Protein AF-I3W3V9-F1 (afdb_monomer_lite)

Foldseek 3Di:
DKKKFKFWPPQDPVGDTPWIADADVPRPRDGTDHPVVCVVCVVQWDFDDKDWDADPNTIMIITMIDGDDPDPPDDD

Sequence (76 aa):
MRISEQVLAGTPPPCVPDGLVLETPGIQGDTPLCHVDFVVAQKWLVCDETWTQTVGGTEFGGAVWRQRTDGENTTL

Radius of gyration: 14.07 Å; chains: 1; bounding box: 46×26×26 Å

pLDDT: mean 76.59, std 11.45, range [47.28, 88.94]

Secondary structure (DSSP, 8-state):
-EEEEEEETTPPSSPPPSEEEEEETTEEEEEEE-HHHHHHHHTTEEEEEEEEEEETTEEEEEEEEEE--S------

Organism: NCBI:txid59207

Structure (mmCIF, N/CA/C/O backbone):
data_AF-I3W3V9-F1
#
_entry.id   AF-I3W3V9-F1
#
loop_
_atom_site.group_PDB
_atom_site.id
_atom_site.type_symbol
_atom_site.label_atom_id
_atom_site.label_alt_id
_atom_site.label_comp_id
_atom_site.label_asym_id
_atom_site.label_entity_id
_atom_site.label_seq_id
_atom_site.pdbx_PDB_ins_code
_atom_site.Cartn_x
_atom_site.Cartn_y
_atom_site.Cartn_z
_atom_site.occupancy
_atom_site.B_iso_or_equiv
_atom_site.auth_seq_id
_atom_site.auth_comp_id
_atom_site.auth_asym_id
_atom_site.auth_atom_id
_atom_site.pdbx_PDB_model_num
ATOM 1 N N . MET A 1 1 ? 8.204 0.548 -9.371 1.00 76.06 1 MET A N 1
ATOM 2 C CA . MET A 1 1 ? 6.776 0.228 -9.173 1.00 76.06 1 MET A CA 1
ATOM 3 C C . MET A 1 1 ? 6.472 0.321 -7.685 1.00 76.06 1 MET A C 1
ATOM 5 O O . MET A 1 1 ? 7.231 -0.258 -6.908 1.00 76.06 1 MET A O 1
ATOM 9 N N . ARG A 1 2 ? 5.448 1.088 -7.293 1.00 83.62 2 ARG A N 1
ATOM 10 C CA . ARG A 1 2 ? 5.018 1.282 -5.896 1.00 83.62 2 ARG A CA 1
ATOM 11 C C . ARG A 1 2 ? 3.548 0.886 -5.788 1.00 83.62 2 ARG A C 1
ATOM 13 O O . ARG A 1 2 ? 2.791 1.206 -6.689 1.00 83.62 2 ARG A O 1
ATOM 20 N N . ILE A 1 3 ? 3.150 0.191 -4.733 1.00 84.88 3 ILE A N 1
ATOM 21 C CA . ILE A 1 3 ? 1.747 -0.088 -4.421 1.00 84.88 3 ILE A CA 1
ATOM 22 C C . ILE A 1 3 ? 1.432 0.581 -3.092 1.00 84.88 3 ILE A C 1
ATOM 24 O O . ILE A 1 3 ? 2.165 0.400 -2.124 1.00 84.88 3 ILE A O 1
ATOM 28 N N . SER A 1 4 ? 0.356 1.349 -3.058 1.00 85.44 4 SER A N 1
ATOM 29 C CA . SER A 1 4 ? -0.146 2.004 -1.860 1.00 85.44 4 SER A CA 1
ATOM 30 C C . SER A 1 4 ? -1.388 1.256 -1.380 1.00 85.44 4 SER A C 1
ATOM 32 O O . SER A 1 4 ? -2.367 1.103 -2.108 1.00 85.44 4 SER A O 1
ATOM 34 N N . GLU A 1 5 ? -1.302 0.737 -0.163 1.00 86.69 5 GLU A N 1
ATOM 35 C CA . GLU A 1 5 ? -2.361 0.033 0.547 1.00 86.69 5 GLU A CA 1
ATO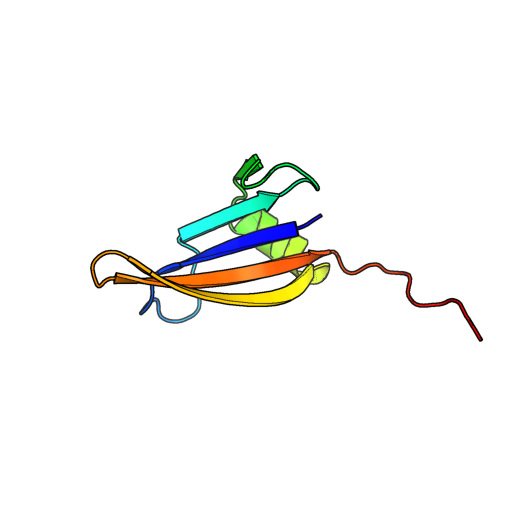M 36 C C . GLU A 1 5 ? -3.018 0.989 1.543 1.00 86.69 5 GLU A C 1
ATOM 38 O O . GLU A 1 5 ? -2.318 1.702 2.263 1.00 86.69 5 GLU A O 1
ATOM 43 N N . GLN A 1 6 ? -4.349 0.992 1.594 1.00 84.88 6 GLN A N 1
ATOM 44 C CA . GLN A 1 6 ? -5.150 1.697 2.592 1.00 84.88 6 GLN A CA 1
ATOM 45 C C . GLN A 1 6 ? -5.976 0.708 3.406 1.00 84.88 6 GLN A C 1
ATOM 47 O O . GLN A 1 6 ? -6.627 -0.180 2.859 1.00 84.88 6 GLN A O 1
ATOM 52 N N . VAL A 1 7 ? -5.980 0.889 4.722 1.00 80.25 7 VAL A N 1
ATOM 53 C CA . VAL A 1 7 ? -6.688 0.041 5.681 1.00 80.25 7 VAL A CA 1
ATOM 54 C C . VAL A 1 7 ? -7.437 0.933 6.663 1.00 80.25 7 VAL A C 1
ATOM 56 O O . VAL A 1 7 ? -6.866 1.861 7.230 1.00 80.25 7 VAL A O 1
ATOM 59 N N . LEU A 1 8 ? -8.713 0.645 6.907 1.00 78.88 8 LEU A N 1
ATOM 60 C CA . LEU A 1 8 ? -9.470 1.314 7.963 1.00 78.88 8 LEU A CA 1
ATOM 61 C C . LEU A 1 8 ? -8.992 0.828 9.343 1.00 78.88 8 LEU A C 1
ATOM 63 O O . LEU A 1 8 ? -8.862 -0.384 9.567 1.00 78.88 8 LEU A O 1
ATOM 67 N N . ALA A 1 9 ? -8.753 1.745 10.284 1.00 67.12 9 ALA A N 1
ATOM 68 C CA . ALA A 1 9 ? -8.361 1.372 11.639 1.00 67.12 9 ALA A CA 1
ATOM 69 C C . ALA A 1 9 ? -9.444 0.526 12.326 1.00 67.12 9 ALA A C 1
ATOM 71 O O . ALA A 1 9 ? -10.642 0.777 12.193 1.00 67.12 9 ALA A O 1
ATOM 72 N N . GLY A 1 10 ? -9.008 -0.491 13.073 1.00 65.25 10 GLY A N 1
ATOM 73 C CA . GLY A 1 10 ? -9.898 -1.419 13.778 1.00 65.25 10 GLY A CA 1
ATOM 74 C C . GLY A 1 10 ? -10.334 -2.644 12.969 1.00 65.25 10 GLY A C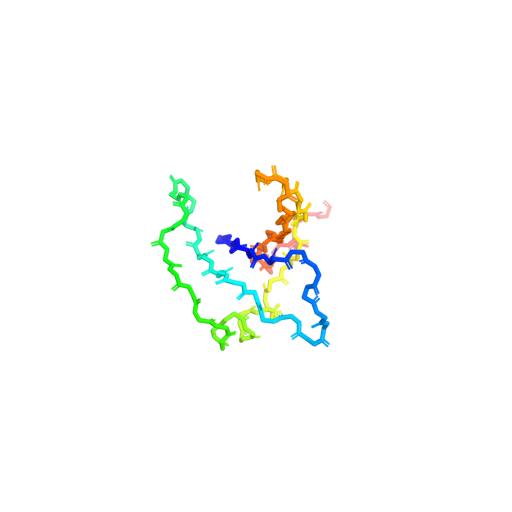 1
ATOM 75 O O . GLY A 1 10 ? -11.067 -3.476 13.499 1.00 65.25 10 GLY A O 1
ATOM 76 N N . THR A 1 11 ? -9.866 -2.803 11.727 1.00 60.28 11 THR A N 1
ATOM 77 C CA . THR A 1 11 ? -10.072 -4.047 10.973 1.00 60.28 11 THR A CA 1
ATOM 78 C C . THR A 1 11 ? -9.257 -5.175 11.640 1.00 60.28 11 THR A C 1
ATOM 80 O O . THR A 1 11 ? -8.056 -4.998 11.859 1.00 60.28 11 THR A O 1
ATOM 83 N N . PRO A 1 12 ? -9.869 -6.304 12.049 1.00 53.97 12 PRO A N 1
ATOM 84 C CA . PRO A 1 12 ? -9.139 -7.431 12.624 1.00 53.97 12 PRO A CA 1
ATOM 85 C C . PRO A 1 12 ? -8.500 -8.293 11.519 1.00 53.97 12 PRO A C 1
ATOM 87 O O . PRO A 1 12 ? -9.104 -8.477 10.460 1.00 53.97 12 PRO A O 1
ATOM 90 N N . PRO A 1 13 ? -7.301 -8.863 11.742 1.00 54.06 13 PRO A N 1
ATOM 91 C CA . PRO A 1 13 ? -6.640 -9.693 10.746 1.00 54.06 13 PRO A CA 1
ATOM 92 C C . PRO A 1 13 ? -7.418 -10.991 10.445 1.00 54.06 13 PRO A C 1
ATOM 94 O O . PRO A 1 13 ? -7.950 -11.604 11.376 1.00 54.06 13 PRO A O 1
ATOM 97 N N . PRO A 1 14 ? -7.439 -11.461 9.179 1.00 59.44 14 PRO A N 1
ATOM 98 C CA . PRO A 1 14 ? -6.737 -10.906 8.016 1.00 59.44 14 PRO A CA 1
ATOM 99 C C . PRO A 1 14 ? -7.481 -9.689 7.436 1.00 59.44 14 PRO A C 1
ATOM 101 O O . PRO A 1 14 ? -8.566 -9.829 6.875 1.00 59.44 14 PRO A O 1
ATOM 104 N N . CYS A 1 15 ? -6.903 -8.491 7.573 1.00 63.31 15 CYS A N 1
ATOM 105 C CA . CYS A 1 15 ? -7.505 -7.266 7.060 1.00 63.31 15 CYS A CA 1
ATOM 106 C C . CYS A 1 15 ? -7.481 -7.318 5.543 1.00 63.31 15 CYS A C 1
ATOM 108 O O . CYS A 1 15 ? -6.405 -7.364 4.947 1.00 63.31 15 CYS A O 1
ATOM 110 N N . VAL A 1 16 ? -8.653 -7.280 4.919 1.00 65.06 16 VAL A N 1
ATOM 111 C CA . VAL A 1 16 ? -8.730 -6.910 3.511 1.00 65.06 16 VAL A CA 1
ATOM 112 C C . VAL A 1 16 ? -8.559 -5.389 3.470 1.00 65.06 16 VAL A C 1
ATOM 114 O O . VAL A 1 16 ? -9.343 -4.697 4.122 1.00 65.06 16 VA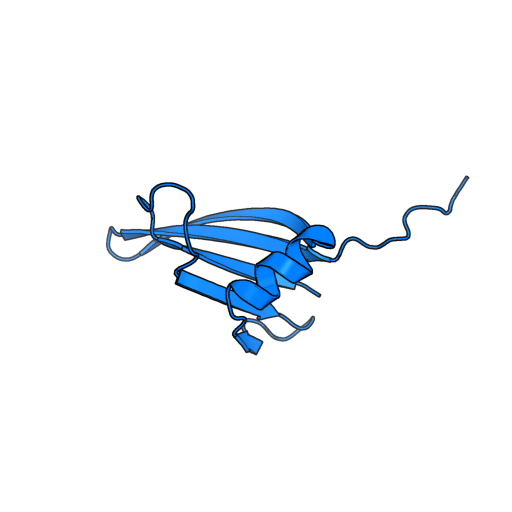L A O 1
ATOM 117 N N . PRO A 1 17 ? -7.527 -4.861 2.793 1.00 69.81 17 PRO A N 1
ATOM 118 C CA . PRO A 1 17 ? -7.373 -3.423 2.642 1.00 69.81 17 PRO A CA 1
ATOM 119 C C . PRO A 1 17 ? -8.583 -2.836 1.912 1.00 69.81 17 PRO A C 1
ATOM 121 O O . PRO A 1 17 ? -9.129 -3.458 1.000 1.00 69.81 17 PRO A O 1
ATOM 124 N N . ASP A 1 18 ? -8.989 -1.639 2.325 1.00 73.19 18 ASP A N 1
ATOM 125 C CA . ASP A 1 18 ? -10.114 -0.899 1.742 1.00 73.19 18 ASP A CA 1
ATOM 126 C C . ASP A 1 18 ? -9.799 -0.483 0.295 1.00 73.19 18 ASP A C 1
ATOM 128 O O . ASP A 1 18 ? -10.664 -0.480 -0.579 1.00 73.19 18 ASP A O 1
ATOM 132 N N . GLY A 1 19 ? -8.513 -0.236 0.020 1.00 80.69 19 GLY A N 1
ATOM 133 C CA . GLY A 1 19 ? -8.015 0.060 -1.313 1.00 80.69 19 GLY A CA 1
ATOM 134 C C . GLY A 1 19 ? -6.564 -0.364 -1.504 1.00 80.69 19 GLY A C 1
ATOM 135 O O . GLY A 1 19 ? -5.722 -0.214 -0.619 1.00 80.69 19 GLY A O 1
ATOM 136 N N . LEU A 1 20 ? -6.274 -0.876 -2.697 1.00 82.88 20 LEU A N 1
ATOM 137 C CA . LEU A 1 20 ? -4.928 -1.158 -3.180 1.00 82.88 20 LEU A CA 1
ATOM 138 C C . LEU A 1 20 ? -4.751 -0.409 -4.489 1.00 82.88 20 LEU A C 1
ATOM 140 O O . LEU A 1 20 ? -5.551 -0.580 -5.408 1.00 82.88 20 LEU A O 1
ATOM 144 N N . VAL A 1 21 ? -3.719 0.420 -4.585 1.00 83.50 21 VAL A N 1
ATOM 145 C CA . VAL A 1 21 ? -3.486 1.216 -5.789 1.00 83.50 21 VAL A CA 1
ATOM 146 C C . VAL A 1 21 ? -2.048 1.077 -6.239 1.00 83.50 21 VAL A C 1
ATOM 148 O O . VAL A 1 21 ? -1.110 1.262 -5.468 1.00 83.50 21 VAL A O 1
ATOM 151 N N . LEU A 1 22 ? -1.883 0.732 -7.508 1.00 81.69 22 LEU A N 1
ATOM 152 C CA . LEU A 1 22 ? -0.608 0.719 -8.182 1.00 81.69 22 LEU A CA 1
ATOM 153 C C . LEU A 1 22 ? -0.236 2.131 -8.625 1.00 81.69 22 LEU A C 1
ATOM 155 O O . LEU A 1 22 ? -1.006 2.818 -9.295 1.00 81.69 22 LEU A O 1
ATOM 159 N N . GLU A 1 23 ? 0.982 2.528 -8.290 1.00 81.31 23 GLU A N 1
ATOM 160 C CA . GLU A 1 23 ? 1.538 3.832 -8.601 1.00 81.31 23 GLU A CA 1
ATOM 161 C C . GLU A 1 23 ? 2.721 3.681 -9.555 1.00 81.31 23 GLU A C 1
ATOM 163 O O . GLU A 1 23 ? 3.740 3.024 -9.274 1.00 81.31 23 GLU A O 1
ATOM 168 N N . THR A 1 24 ? 2.570 4.322 -10.709 1.00 74.06 24 THR A N 1
ATOM 169 C CA . THR A 1 24 ? 3.640 4.480 -11.686 1.00 74.06 24 THR A CA 1
ATOM 170 C C . THR A 1 24 ? 4.538 5.630 -11.222 1.00 74.06 24 THR A C 1
ATOM 172 O O . THR A 1 24 ? 4.030 6.632 -10.723 1.00 74.06 24 THR A O 1
ATOM 175 N N . PRO A 1 25 ? 5.876 5.539 -11.340 1.00 68.00 25 PRO A N 1
ATOM 176 C CA . PRO A 1 25 ? 6.759 6.638 -10.957 1.00 68.00 25 PRO A CA 1
ATOM 177 C C . PRO A 1 25 ? 6.333 7.952 -11.631 1.00 68.00 25 PRO A C 1
ATOM 179 O O . PRO A 1 25 ? 6.322 8.043 -12.854 1.00 68.00 25 PRO A O 1
ATOM 182 N N . GLY A 1 26 ? 5.966 8.952 -10.827 1.00 67.50 26 GLY A N 1
ATOM 183 C CA . GLY A 1 26 ? 5.476 10.249 -11.305 1.00 67.50 26 GLY A CA 1
ATOM 184 C C . GLY A 1 26 ? 3.952 10.395 -11.388 1.00 67.50 26 GLY A C 1
ATOM 185 O O . GLY A 1 26 ? 3.496 11.524 -11.534 1.00 67.50 26 GLY A O 1
ATOM 186 N N . ILE A 1 27 ? 3.173 9.316 -11.234 1.00 67.12 27 ILE A N 1
ATOM 187 C CA . ILE A 1 27 ? 1.702 9.343 -11.197 1.00 67.12 27 ILE A CA 1
ATOM 188 C C . ILE A 1 27 ? 1.204 8.634 -9.930 1.00 67.12 27 ILE A C 1
ATOM 190 O O . ILE A 1 27 ? 1.367 7.424 -9.763 1.00 67.12 27 ILE A O 1
ATOM 194 N N . GLN A 1 28 ? 0.607 9.409 -9.024 1.00 65.88 28 GLN A N 1
ATOM 195 C CA . GLN A 1 28 ? 0.029 8.906 -7.779 1.00 65.88 28 GLN A CA 1
ATOM 196 C C . GLN A 1 28 ? -1.365 8.320 -8.047 1.00 65.88 28 GLN A C 1
ATOM 198 O O . GLN A 1 28 ? -2.161 8.940 -8.749 1.00 65.88 28 GLN A O 1
ATOM 203 N N . GLY A 1 29 ? -1.671 7.155 -7.476 1.00 66.44 29 GLY A N 1
ATOM 204 C CA . GLY A 1 29 ? -3.021 6.587 -7.494 1.00 66.44 29 GLY A CA 1
ATOM 205 C C . GLY A 1 29 ? -3.540 6.082 -8.854 1.00 66.44 29 GLY A C 1
ATOM 206 O O . GLY A 1 29 ? -4.742 6.131 -9.093 1.00 66.44 29 GLY A O 1
ATOM 207 N N . ASP A 1 30 ? -2.657 5.640 -9.752 1.00 73.62 30 ASP A N 1
ATOM 208 C CA . ASP A 1 30 ? -2.971 5.457 -11.178 1.00 73.62 30 ASP A CA 1
ATOM 209 C C . ASP A 1 30 ? -3.906 4.272 -11.490 1.00 73.62 30 ASP A C 1
ATOM 211 O O . ASP A 1 30 ? -4.865 4.422 -12.245 1.00 73.62 30 ASP A O 1
ATOM 215 N N . THR A 1 31 ? -3.652 3.091 -10.912 1.00 79.94 31 THR A N 1
ATOM 216 C CA . THR A 1 31 ? -4.379 1.860 -11.270 1.00 79.94 31 THR A CA 1
ATOM 217 C C . THR A 1 31 ? -4.883 1.123 -10.021 1.00 79.94 31 THR A C 1
ATOM 219 O O . THR A 1 31 ? -4.062 0.633 -9.242 1.00 79.94 31 THR A O 1
ATOM 222 N N . PRO A 1 32 ? -6.208 0.991 -9.798 1.00 81.06 32 PRO A N 1
ATOM 223 C CA . PRO A 1 32 ? -6.730 0.200 -8.687 1.00 81.06 32 PRO A CA 1
ATOM 224 C C . PRO A 1 32 ? -6.399 -1.285 -8.885 1.00 81.06 32 PRO A C 1
ATOM 226 O O . PRO A 1 32 ? -6.570 -1.838 -9.971 1.00 81.06 32 PRO A O 1
ATOM 229 N N . LEU A 1 33 ? -5.930 -1.933 -7.823 1.00 81.06 33 LEU A N 1
ATOM 230 C CA . LEU A 1 33 ? -5.609 -3.355 -7.778 1.00 81.06 33 LEU A CA 1
ATOM 231 C C . LEU A 1 33 ? -6.669 -4.103 -6.975 1.00 81.06 33 LEU A C 1
ATOM 233 O O . LEU A 1 33 ? -7.147 -3.621 -5.949 1.00 81.06 33 LEU A O 1
ATOM 237 N N . CYS A 1 34 ? -7.005 -5.319 -7.405 1.00 81.06 34 CYS A N 1
ATOM 238 C CA . CYS A 1 34 ? -7.798 -6.204 -6.565 1.00 81.06 34 CYS A CA 1
ATOM 239 C C . CYS A 1 34 ? -6.909 -6.910 -5.526 1.00 81.06 34 CYS A C 1
ATOM 241 O O . CYS A 1 34 ? -5.698 -7.063 -5.706 1.00 81.06 34 CYS A O 1
ATOM 243 N N . HIS A 1 35 ? -7.521 -7.389 -4.441 1.00 80.62 35 HIS A N 1
ATOM 244 C CA . HIS A 1 35 ? -6.807 -8.101 -3.377 1.00 80.62 35 HIS A CA 1
ATOM 245 C C . HIS A 1 35 ? -6.042 -9.330 -3.895 1.00 80.62 35 HIS A C 1
ATOM 247 O O . HIS A 1 35 ? -4.927 -9.595 -3.455 1.00 80.62 35 HIS A O 1
ATOM 253 N N . VAL A 1 36 ? -6.608 -10.061 -4.862 1.00 82.75 36 VAL A N 1
ATOM 254 C CA . VAL A 1 36 ? -5.976 -11.262 -5.432 1.00 82.75 36 VAL A CA 1
ATOM 255 C C . VAL A 1 36 ? -4.679 -10.909 -6.161 1.00 82.75 36 VAL A C 1
ATOM 257 O O . VAL A 1 36 ? -3.660 -11.563 -5.936 1.00 82.75 36 VAL A O 1
ATOM 260 N N . ASP A 1 37 ? -4.689 -9.854 -6.978 1.00 83.75 37 ASP A N 1
ATOM 261 C CA . ASP A 1 37 ? -3.493 -9.386 -7.686 1.00 83.75 37 ASP A CA 1
ATOM 262 C C . ASP A 1 37 ? -2.405 -8.948 -6.704 1.00 83.75 37 ASP A C 1
ATOM 264 O O . ASP A 1 37 ? -1.228 -9.272 -6.883 1.00 83.75 37 ASP A O 1
ATOM 268 N N . PHE A 1 38 ? -2.800 -8.273 -5.622 1.00 83.44 38 PHE A N 1
ATOM 269 C CA . PHE A 1 38 ? -1.870 -7.879 -4.573 1.00 83.44 38 PHE A CA 1
ATOM 270 C C . PHE A 1 38 ? -1.249 -9.080 -3.860 1.00 83.44 38 PHE A C 1
ATOM 272 O O . PHE A 1 38 ? -0.030 -9.115 -3.742 1.00 83.44 38 PHE A O 1
ATOM 279 N N . VAL A 1 39 ? -2.022 -10.097 -3.463 1.00 84.38 39 VAL A N 1
ATOM 280 C CA . VAL A 1 39 ? -1.477 -11.309 -2.816 1.00 84.38 39 VAL A CA 1
ATOM 281 C C . VAL A 1 39 ? -0.463 -12.018 -3.724 1.00 84.38 39 VAL A C 1
ATOM 283 O O . VAL A 1 39 ? 0.579 -12.485 -3.260 1.00 84.38 39 VAL A O 1
ATOM 286 N N . VAL A 1 40 ? -0.717 -12.063 -5.036 1.00 84.88 40 VAL A N 1
ATOM 287 C CA . VAL A 1 40 ? 0.228 -12.635 -6.011 1.00 84.88 40 VAL A CA 1
ATOM 288 C C . VAL A 1 40 ? 1.495 -11.784 -6.131 1.00 84.88 40 VAL A C 1
ATOM 290 O O . VAL A 1 40 ? 2.598 -12.336 -6.219 1.00 84.88 40 VAL A O 1
ATOM 293 N N . ALA A 1 41 ? 1.355 -10.457 -6.130 1.00 81.44 41 ALA A N 1
ATOM 294 C CA . ALA A 1 41 ? 2.469 -9.520 -6.210 1.00 81.44 41 ALA A CA 1
ATOM 295 C C . ALA A 1 41 ? 3.278 -9.448 -4.907 1.00 81.44 41 ALA A C 1
ATOM 297 O O . ALA A 1 41 ? 4.491 -9.265 -4.968 1.00 81.44 41 ALA A O 1
ATOM 298 N N . GLN A 1 42 ? 2.651 -9.663 -3.746 1.00 82.62 42 GLN A N 1
ATOM 299 C CA . GLN A 1 42 ? 3.230 -9.496 -2.410 1.00 82.62 42 GLN A CA 1
ATOM 300 C C . GLN A 1 42 ? 4.529 -10.285 -2.217 1.00 82.62 42 GLN A C 1
ATOM 302 O O . GLN A 1 42 ? 5.449 -9.808 -1.556 1.00 82.62 42 GLN A O 1
ATOM 307 N N . LYS A 1 43 ? 4.669 -11.449 -2.864 1.00 84.25 43 LYS A N 1
ATOM 308 C CA . LYS A 1 43 ? 5.908 -12.249 -2.829 1.00 84.25 43 LYS A CA 1
ATOM 309 C C . LYS A 1 43 ? 7.132 -11.529 -3.418 1.00 84.25 43 LYS A C 1
ATOM 311 O O . LYS A 1 43 ? 8.263 -11.851 -3.063 1.00 84.25 43 LYS A O 1
ATOM 316 N N . TRP A 1 44 ? 6.906 -10.560 -4.301 1.00 83.56 44 TRP A N 1
ATOM 317 C CA . TRP A 1 44 ? 7.927 -9.742 -4.958 1.00 83.56 44 TRP A CA 1
ATOM 318 C C . TRP A 1 44 ? 8.009 -8.326 -4.395 1.00 83.56 44 TRP A C 1
ATOM 320 O O . TRP A 1 44 ? 8.789 -7.517 -4.897 1.00 83.56 44 TRP A O 1
ATOM 330 N N . LEU A 1 45 ? 7.199 -8.002 -3.389 1.00 85.94 45 LEU A N 1
ATOM 331 C CA . LEU A 1 45 ? 7.168 -6.686 -2.775 1.00 85.94 45 LEU A CA 1
ATOM 332 C C . LEU A 1 45 ? 7.952 -6.685 -1.458 1.00 85.94 45 LEU A C 1
ATOM 334 O O . LEU A 1 45 ? 8.178 -7.714 -0.809 1.00 85.94 45 LEU A O 1
ATOM 338 N N . VAL A 1 46 ? 8.395 -5.500 -1.070 1.00 86.88 46 VAL A N 1
ATOM 339 C CA . VAL A 1 46 ? 8.905 -5.186 0.259 1.00 86.88 46 VAL A CA 1
ATOM 340 C C . VAL A 1 46 ? 8.082 -4.031 0.812 1.00 86.88 46 VAL A C 1
ATOM 342 O O . VAL A 1 46 ? 7.801 -3.072 0.090 1.00 86.88 46 VAL A O 1
ATOM 345 N N . CYS A 1 47 ? 7.652 -4.152 2.068 1.00 86.50 47 CYS A N 1
ATOM 346 C CA . CYS A 1 47 ? 7.029 -3.041 2.775 1.00 86.50 47 CYS A CA 1
ATOM 347 C C . CYS A 1 47 ? 8.114 -2.000 3.027 1.00 86.50 47 CYS A C 1
ATOM 349 O O . CYS A 1 47 ? 9.100 -2.277 3.706 1.00 86.50 47 CYS A O 1
ATOM 351 N N . ASP A 1 48 ? 7.943 -0.840 2.423 1.00 86.75 48 ASP A N 1
ATOM 352 C CA . ASP A 1 48 ? 8.909 0.243 2.439 1.00 86.75 48 ASP A CA 1
ATOM 353 C C . ASP A 1 48 ? 8.590 1.271 3.523 1.00 86.75 48 ASP A C 1
ATOM 355 O O . ASP A 1 48 ? 9.469 1.698 4.264 1.00 86.75 48 ASP A O 1
ATOM 359 N N . GLU A 1 49 ? 7.314 1.624 3.648 1.00 86.69 49 GLU A N 1
ATOM 360 C CA . GLU A 1 49 ? 6.827 2.600 4.615 1.00 86.69 49 GLU A CA 1
ATOM 361 C C . GLU A 1 49 ? 5.441 2.177 5.098 1.00 86.69 49 GLU A C 1
ATOM 363 O O . GLU A 1 49 ? 4.619 1.704 4.318 1.00 86.69 49 GLU A O 1
ATOM 368 N N . THR A 1 50 ? 5.164 2.363 6.383 1.00 87.00 50 THR A N 1
ATOM 369 C CA . THR A 1 50 ? 3.815 2.258 6.949 1.00 87.00 50 THR A CA 1
ATOM 370 C C . THR A 1 50 ? 3.390 3.628 7.438 1.00 87.00 50 THR A C 1
ATOM 372 O O . THR A 1 50 ? 4.188 4.318 8.074 1.00 87.00 50 THR A O 1
ATOM 375 N N . TRP A 1 51 ? 2.143 4.008 7.193 1.00 84.00 51 TRP A N 1
ATOM 376 C CA . TRP A 1 51 ? 1.624 5.312 7.583 1.00 84.00 51 TRP A CA 1
ATOM 377 C C . TRP A 1 51 ? 0.274 5.189 8.284 1.00 84.00 51 TRP A C 1
ATOM 379 O O . TRP A 1 51 ? -0.453 4.205 8.131 1.00 84.00 51 TRP A O 1
ATOM 389 N N . THR A 1 52 ? -0.056 6.224 9.051 1.00 85.50 52 THR A N 1
ATOM 390 C CA . THR A 1 52 ? -1.340 6.373 9.736 1.00 85.50 52 THR A CA 1
ATOM 391 C C . THR A 1 52 ? -1.798 7.822 9.610 1.00 85.50 52 THR A C 1
ATOM 393 O O . THR A 1 52 ? -0.998 8.747 9.748 1.00 85.50 52 THR A O 1
ATOM 396 N N . GLN A 1 53 ? -3.080 8.034 9.328 1.00 83.50 53 GLN A N 1
ATOM 397 C CA . GLN A 1 53 ? -3.708 9.342 9.198 1.00 83.50 53 GLN A CA 1
ATOM 398 C C . GLN A 1 53 ? -5.111 9.328 9.800 1.00 83.50 53 GLN A C 1
ATOM 400 O O . GLN A 1 53 ? -5.916 8.453 9.503 1.00 83.50 53 GLN A O 1
ATOM 405 N N . THR A 1 54 ? -5.446 10.343 10.590 1.00 86.56 54 THR A N 1
ATOM 406 C CA . THR A 1 54 ? -6.801 10.522 11.123 1.00 86.56 54 THR A CA 1
ATOM 407 C C . THR A 1 54 ? -7.557 11.568 10.304 1.00 86.56 54 THR A C 1
ATOM 409 O O . THR A 1 54 ? -7.135 12.721 10.233 1.00 86.56 54 THR A O 1
ATOM 412 N N . VAL A 1 55 ? -8.695 11.194 9.716 1.00 82.75 55 VAL A N 1
ATOM 413 C CA . VAL A 1 55 ? -9.586 12.086 8.955 1.00 82.75 55 VAL A CA 1
ATOM 414 C C . VAL A 1 55 ? -10.954 12.107 9.631 1.00 82.75 55 VAL A C 1
ATOM 416 O O . VAL A 1 55 ? -11.603 11.075 9.777 1.00 82.75 55 VAL A O 1
ATOM 419 N N . GLY A 1 56 ? -11.398 13.281 10.092 1.00 82.56 56 GLY A N 1
ATOM 420 C CA . GLY A 1 56 ? -12.722 13.436 10.715 1.00 82.56 56 GLY A CA 1
ATOM 421 C C . GLY A 1 56 ? -12.946 12.578 11.970 1.00 82.56 56 GLY A C 1
ATOM 422 O O . GLY A 1 56 ? -14.076 12.193 12.249 1.00 82.56 56 GLY A O 1
ATOM 423 N N . GLY A 1 57 ? -11.878 12.239 12.702 1.00 83.25 57 GLY A N 1
ATOM 424 C CA . GLY A 1 57 ? -11.927 11.350 13.872 1.00 83.25 57 GLY A CA 1
ATOM 425 C C . GLY A 1 57 ? -11.876 9.853 13.545 1.00 83.25 57 GLY A C 1
ATOM 426 O O . GLY A 1 57 ? -11.843 9.040 14.463 1.00 83.25 57 GLY A O 1
ATOM 427 N N . THR A 1 58 ? -11.829 9.488 12.262 1.00 80.81 58 THR A N 1
ATOM 428 C CA . THR A 1 58 ? -11.606 8.111 11.804 1.00 80.81 58 THR A CA 1
ATOM 429 C C . THR A 1 58 ? -10.131 7.925 11.484 1.00 80.81 58 THR A C 1
ATOM 431 O O . THR A 1 58 ? -9.548 8.7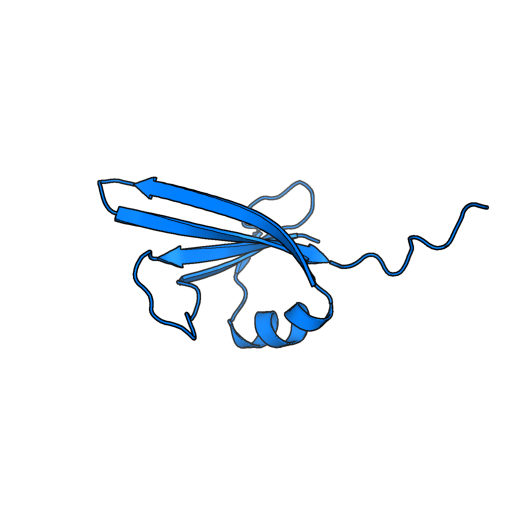40 10.771 1.00 80.81 58 THR A O 1
ATOM 434 N N . GLU A 1 59 ? -9.514 6.879 12.020 1.00 84.94 59 GLU A N 1
ATOM 435 C CA . GLU A 1 59 ? -8.121 6.550 11.731 1.00 84.94 59 GLU A CA 1
ATOM 436 C C . GLU A 1 59 ? -8.036 5.637 10.498 1.00 84.94 59 GLU A C 1
ATOM 438 O O . GLU A 1 59 ? -8.765 4.655 10.361 1.00 84.94 59 GLU A O 1
ATOM 443 N N . PHE A 1 60 ? -7.146 5.996 9.584 1.00 82.38 60 PHE A N 1
ATOM 444 C CA . PHE A 1 60 ? -6.771 5.240 8.402 1.00 82.38 60 PHE A CA 1
ATOM 445 C C . PHE A 1 60 ? -5.301 4.880 8.532 1.00 82.38 60 PHE A C 1
ATOM 447 O O . PHE A 1 60 ? -4.476 5.704 8.919 1.00 82.38 60 PHE A O 1
ATOM 454 N N . GLY A 1 61 ? -4.972 3.645 8.214 1.00 85.31 61 GLY A N 1
ATOM 455 C CA . GLY A 1 61 ? -3.610 3.176 8.078 1.00 85.31 61 GLY A CA 1
ATOM 456 C C . GLY A 1 61 ? -3.312 2.827 6.635 1.00 85.31 61 GLY A C 1
ATOM 457 O O . GLY A 1 61 ? -4.192 2.781 5.774 1.00 85.31 61 GLY A O 1
ATOM 458 N N . GLY A 1 62 ? -2.055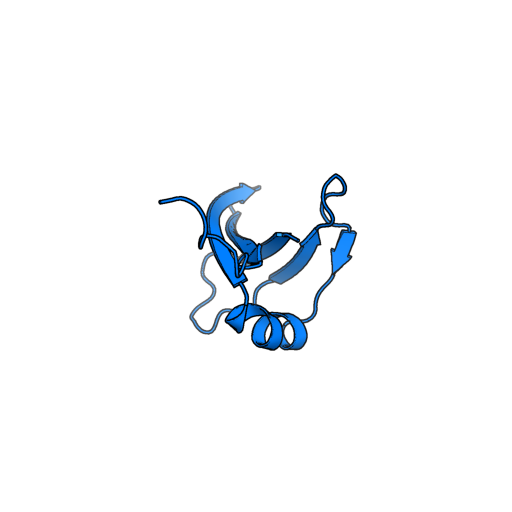 2.524 6.385 1.00 86.75 62 GLY A N 1
ATOM 459 C CA . GLY A 1 62 ? -1.654 2.006 5.104 1.00 86.75 62 GLY A CA 1
ATOM 460 C C . GLY A 1 62 ? -0.208 1.579 5.081 1.00 86.75 62 GLY A C 1
ATOM 461 O O . GLY A 1 62 ? 0.579 1.866 5.987 1.00 86.75 62 GLY A O 1
ATOM 462 N N . ALA A 1 63 ? 0.135 0.896 4.004 1.00 88.12 63 ALA A N 1
ATOM 463 C CA . ALA A 1 63 ? 1.487 0.472 3.731 1.00 88.12 63 ALA A CA 1
ATOM 464 C C . ALA A 1 63 ? 1.843 0.803 2.291 1.00 88.12 63 ALA A C 1
ATOM 466 O O . ALA A 1 63 ? 1.033 0.745 1.369 1.00 88.12 63 ALA A O 1
ATOM 467 N N . VAL A 1 64 ? 3.092 1.174 2.111 1.00 87.12 64 VAL A N 1
ATOM 468 C CA . VAL A 1 64 ? 3.697 1.434 0.827 1.00 87.12 64 VAL A CA 1
ATOM 469 C C . VAL A 1 64 ? 4.589 0.254 0.536 1.00 87.12 64 VAL A C 1
ATOM 471 O O . VAL A 1 64 ? 5.529 -0.041 1.269 1.00 87.12 64 VAL A O 1
ATOM 474 N N . TRP A 1 65 ? 4.305 -0.405 -0.567 1.00 88.94 65 TRP A N 1
ATOM 475 C CA . TRP A 1 65 ? 5.015 -1.578 -1.018 1.00 88.94 65 TRP A CA 1
ATOM 476 C C . TRP A 1 65 ? 5.834 -1.210 -2.245 1.00 88.94 65 TRP A C 1
ATOM 478 O O . TRP A 1 65 ? 5.309 -0.678 -3.222 1.00 88.94 65 TRP A O 1
ATOM 488 N N . ARG A 1 66 ? 7.132 -1.499 -2.227 1.00 88.31 66 ARG A N 1
ATOM 489 C CA . ARG A 1 66 ? 7.988 -1.367 -3.409 1.00 88.31 66 ARG A CA 1
ATOM 490 C C . ARG A 1 66 ? 8.320 -2.740 -3.959 1.00 88.31 66 ARG A C 1
ATOM 492 O O . ARG A 1 66 ? 8.449 -3.704 -3.211 1.00 88.31 66 ARG A O 1
ATOM 499 N N . GLN A 1 67 ? 8.481 -2.835 -5.272 1.00 84.56 67 GLN A N 1
ATOM 500 C CA . GLN A 1 67 ? 9.025 -4.044 -5.880 1.00 84.56 67 GLN A CA 1
ATOM 501 C C . GLN A 1 67 ? 10.453 -4.274 -5.381 1.00 84.56 67 GLN A C 1
ATOM 503 O O . GLN A 1 67 ? 11.259 -3.344 -5.368 1.00 84.56 67 GLN A O 1
ATOM 508 N N . ARG A 1 68 ? 10.763 -5.507 -4.972 1.00 79.19 68 ARG A N 1
ATOM 509 C CA . ARG A 1 68 ? 12.136 -5.914 -4.682 1.00 79.19 68 ARG A CA 1
ATOM 510 C C . ARG A 1 68 ? 12.935 -5.798 -5.970 1.00 79.19 68 ARG A C 1
ATOM 512 O O . ARG A 1 68 ? 12.621 -6.464 -6.956 1.00 79.19 68 ARG A O 1
ATOM 519 N N . THR A 1 69 ? 13.960 -4.963 -5.962 1.00 70.69 69 THR A N 1
ATOM 520 C CA . THR A 1 69 ? 14.973 -4.993 -7.009 1.00 70.69 69 THR A CA 1
ATOM 521 C C . THR A 1 69 ? 15.828 -6.230 -6.749 1.00 70.69 69 THR A C 1
ATOM 523 O O . THR A 1 69 ? 16.604 -6.251 -5.796 1.00 70.69 69 THR A O 1
ATOM 526 N N . ASP A 1 70 ? 15.665 -7.285 -7.547 1.00 62.19 70 ASP A N 1
ATOM 527 C CA . ASP A 1 70 ? 16.659 -8.362 -7.620 1.00 62.19 70 ASP A CA 1
ATOM 528 C C . ASP A 1 70 ? 17.910 -7.765 -8.281 1.00 62.19 70 ASP A C 1
ATOM 530 O O . ASP A 1 70 ? 18.018 -7.711 -9.503 1.00 62.19 70 ASP A O 1
ATOM 534 N N . GLY A 1 71 ? 18.760 -7.105 -7.489 1.00 57.50 71 GLY A N 1
ATOM 535 C CA . GLY A 1 71 ? 19.801 -6.256 -8.066 1.00 57.50 71 GLY A CA 1
ATOM 536 C C . GLY A 1 71 ? 20.623 -5.388 -7.119 1.00 57.50 71 GLY A C 1
ATOM 537 O O . GLY A 1 71 ? 21.249 -4.454 -7.604 1.00 57.50 71 GLY A O 1
ATOM 538 N N . GLU A 1 72 ? 20.696 -5.682 -5.818 1.00 49.53 72 GLU A N 1
ATOM 539 C CA . GLU A 1 72 ? 21.860 -5.260 -5.018 1.00 49.53 72 GLU A CA 1
ATOM 540 C C . GLU A 1 72 ? 22.853 -6.429 -4.916 1.00 49.53 72 GLU A C 1
ATOM 542 O O . GLU A 1 72 ? 23.148 -6.964 -3.855 1.00 49.53 72 GLU A O 1
ATOM 547 N N . ASN A 1 73 ? 23.339 -6.876 -6.074 1.00 51.00 73 ASN A N 1
ATOM 548 C CA . ASN A 1 73 ? 24.590 -7.619 -6.181 1.00 51.00 73 ASN A CA 1
ATOM 549 C C . ASN A 1 73 ? 25.430 -7.008 -7.302 1.00 51.00 73 ASN A C 1
ATOM 551 O O . ASN A 1 73 ? 25.552 -7.584 -8.377 1.00 51.00 73 ASN A O 1
ATOM 555 N N . THR A 1 74 ? 25.956 -5.809 -7.068 1.00 51.00 74 THR A N 1
ATOM 556 C CA . THR A 1 74 ? 27.285 -5.349 -7.511 1.00 51.00 74 THR A CA 1
ATOM 557 C C . THR A 1 74 ? 27.533 -4.062 -6.716 1.00 51.00 74 THR A C 1
ATOM 559 O O . THR A 1 74 ? 26.806 -3.088 -6.8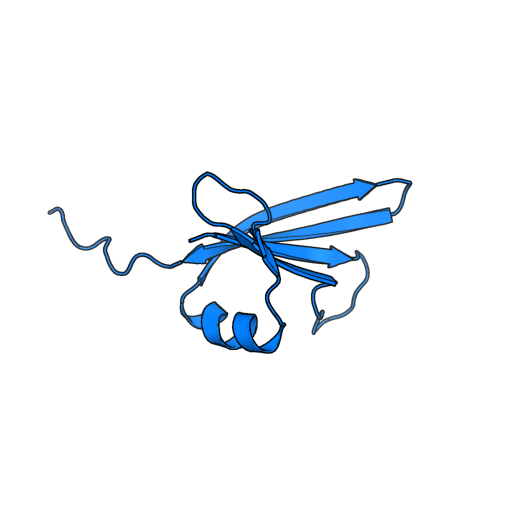66 1.00 51.00 74 THR A O 1
ATOM 562 N N . THR A 1 75 ? 28.458 -4.014 -5.766 1.00 47.38 75 THR A N 1
ATOM 563 C CA . THR A 1 75 ? 29.869 -3.733 -6.048 1.00 47.38 75 THR A CA 1
ATOM 564 C C . THR A 1 75 ? 30.699 -4.197 -4.849 1.00 47.38 75 THR A C 1
ATOM 566 O O . THR A 1 75 ? 30.355 -3.890 -3.709 1.00 47.38 75 THR A O 1
ATOM 569 N N . LEU A 1 76 ? 31.739 -4.981 -5.146 1.00 47.28 76 LEU A N 1
ATOM 570 C CA . LEU A 1 76 ? 32.845 -5.332 -4.250 1.00 47.28 76 LEU A CA 1
ATOM 571 C C . LEU A 1 76 ? 33.556 -4.092 -3.695 1.00 47.28 76 LEU A C 1
ATOM 573 O O . LEU A 1 76 ? 33.631 -3.088 -4.439 1.00 47.28 76 LEU A O 1
#